Protein AF-A0A511N0U0-F1 (afdb_monomer_lite)

Sequence (123 aa):
METRKQQEAWKLIGIGVLFFLIFGLGLRFDHWWALFILIPGAYQWFRAYEEYKSVGYTPGVGAKVAQGLPLVLVGSIFIFDLDWGRVWPLFIIMAGVIALLNPYKLKKDQEMQDVKYEKVEQQ

Foldseek 3Di:
DVVVVVVVVVVVVVVVVVVCVQPVVPPPLVPPVLVVLLVVLVVLLVVLVVCCVPPNDDLSSLQSNLVSVVSNLVSVCSRVVPDPVPCVVVVVVSVVSSVVSHPPVVVVVVVVVVVVVVVVVVD

Structure (mmCIF, N/CA/C/O backbone):
data_AF-A0A511N0U0-F1
#
_entry.id   AF-A0A511N0U0-F1
#
loop_
_atom_site.group_PDB
_atom_site.id
_atom_site.type_symbol
_atom_site.label_atom_id
_atom_site.label_alt_id
_atom_site.label_comp_id
_atom_site.label_asym_id
_atom_site.label_entity_id
_atom_site.label_seq_id
_atom_site.pdbx_PDB_ins_code
_atom_site.Cartn_x
_atom_site.Cartn_y
_atom_site.Cartn_z
_atom_site.occupancy
_atom_site.B_iso_or_equiv
_atom_site.auth_seq_id
_atom_site.auth_comp_id
_atom_site.auth_asym_id
_atom_site.auth_atom_id
_atom_site.pdbx_PDB_model_num
ATOM 1 N N . MET A 1 1 ? 43.578 -18.842 3.369 1.00 60.41 1 MET A N 1
ATOM 2 C CA . MET A 1 1 ? 42.830 -17.629 2.951 1.00 60.41 1 MET A CA 1
ATOM 3 C C . MET A 1 1 ? 41.927 -17.867 1.728 1.00 60.41 1 MET A C 1
ATOM 5 O O . MET A 1 1 ? 41.080 -17.023 1.463 1.00 60.41 1 MET A O 1
ATOM 9 N N . GLU A 1 2 ? 42.032 -19.016 1.043 1.00 60.91 2 GLU A N 1
ATOM 10 C CA . GLU A 1 2 ? 41.225 -19.425 -0.128 1.00 60.91 2 GLU A CA 1
ATOM 11 C C . GLU A 1 2 ? 39.694 -19.372 0.070 1.00 60.91 2 GLU A C 1
ATOM 13 O O . GLU A 1 2 ? 38.950 -18.911 -0.793 1.00 60.91 2 GLU A O 1
ATOM 18 N N . THR A 1 3 ? 39.208 -19.812 1.234 1.00 67.31 3 THR A N 1
ATOM 19 C CA . THR A 1 3 ? 37.781 -20.105 1.457 1.00 67.31 3 THR A CA 1
ATOM 20 C C . THR A 1 3 ? 36.892 -18.865 1.519 1.00 67.31 3 THR A C 1
ATOM 22 O O . THR A 1 3 ? 35.717 -18.940 1.169 1.00 67.31 3 THR A O 1
ATOM 25 N N . ARG A 1 4 ? 37.433 -17.696 1.897 1.00 69.00 4 ARG A N 1
ATOM 26 C CA . ARG A 1 4 ? 36.668 -16.438 1.889 1.00 69.00 4 ARG A CA 1
ATOM 27 C C . ARG A 1 4 ? 36.385 -15.955 0.469 1.00 69.00 4 ARG A C 1
ATOM 29 O O . ARG A 1 4 ? 35.272 -15.535 0.196 1.00 69.00 4 ARG A O 1
ATOM 36 N N . LYS A 1 5 ? 37.350 -16.076 -0.453 1.00 67.50 5 LYS A N 1
ATOM 37 C CA . LYS A 1 5 ? 37.148 -15.694 -1.863 1.00 67.50 5 LYS A CA 1
ATOM 38 C C . LYS A 1 5 ? 36.084 -16.558 -2.537 1.00 67.50 5 LYS A C 1
ATOM 40 O O . LYS A 1 5 ? 35.280 -16.045 -3.308 1.00 67.50 5 LYS A O 1
ATOM 45 N N . GLN A 1 6 ? 36.050 -17.847 -2.205 1.00 70.81 6 GLN A N 1
ATOM 46 C CA . GLN A 1 6 ? 35.055 -18.773 -2.738 1.00 70.81 6 GLN A CA 1
ATOM 47 C C . GLN A 1 6 ? 33.641 -18.456 -2.220 1.00 70.81 6 GLN A C 1
ATOM 49 O O . GLN A 1 6 ? 32.699 -18.451 -3.002 1.00 70.81 6 GLN A O 1
ATOM 54 N N . GLN A 1 7 ? 33.499 -18.086 -0.943 1.00 69.62 7 GLN A N 1
ATOM 55 C CA . GLN A 1 7 ? 32.221 -17.645 -0.360 1.00 69.62 7 GLN A CA 1
ATOM 56 C C . GLN A 1 7 ? 31.675 -16.367 -1.021 1.00 69.62 7 GLN A C 1
ATOM 58 O O . GLN A 1 7 ? 30.474 -16.261 -1.261 1.00 69.62 7 GLN A O 1
ATOM 63 N N . GLU A 1 8 ? 32.540 -15.407 -1.366 1.00 76.62 8 GLU A N 1
ATOM 64 C CA . GLU A 1 8 ? 32.113 -14.195 -2.081 1.00 76.62 8 GLU A CA 1
ATOM 65 C C . GLU A 1 8 ? 31.738 -14.484 -3.543 1.00 76.62 8 GLU A C 1
ATOM 67 O O . GLU A 1 8 ? 30.779 -13.911 -4.063 1.00 76.62 8 GLU A O 1
ATOM 72 N N . ALA A 1 9 ? 32.429 -15.426 -4.193 1.00 81.12 9 ALA A N 1
ATOM 73 C CA . ALA A 1 9 ? 32.120 -15.823 -5.565 1.00 81.12 9 ALA A CA 1
ATOM 74 C C . ALA A 1 9 ? 30.703 -16.400 -5.693 1.00 81.12 9 ALA A C 1
ATOM 76 O O . ALA A 1 9 ? 30.013 -16.130 -6.670 1.00 81.12 9 ALA A O 1
ATOM 77 N N . TRP A 1 10 ? 30.228 -17.140 -4.690 1.00 86.81 10 TRP A N 1
ATOM 78 C CA . TRP A 1 10 ? 28.903 -17.765 -4.740 1.00 86.81 10 TRP A CA 1
ATOM 79 C C . TRP A 1 10 ? 27.786 -16.727 -4.619 1.00 86.81 10 TRP A C 1
ATOM 81 O O . TRP A 1 10 ? 26.754 -16.861 -5.273 1.00 86.81 10 TRP A O 1
ATOM 91 N N . LYS A 1 11 ? 28.018 -15.648 -3.860 1.00 86.56 11 LYS A N 1
ATOM 92 C CA . LYS A 1 11 ? 27.091 -1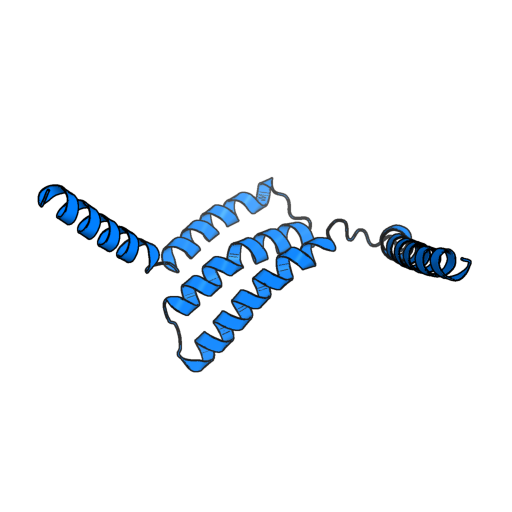4.508 -3.779 1.00 86.56 11 LYS A CA 1
ATOM 93 C C . LYS A 1 11 ? 26.983 -13.795 -5.122 1.00 86.56 11 LYS A C 1
ATOM 95 O O . LYS A 1 11 ? 25.878 -13.499 -5.568 1.00 86.56 11 LYS A O 1
ATOM 100 N N . LEU A 1 12 ? 28.118 -13.567 -5.784 1.00 87.62 12 LEU A N 1
ATOM 101 C CA . LEU A 1 12 ? 28.160 -12.926 -7.100 1.00 87.62 12 LEU A CA 1
ATOM 102 C C . LEU A 1 12 ? 27.508 -13.795 -8.179 1.00 87.62 12 LEU A C 1
ATOM 104 O O . LEU A 1 12 ? 26.769 -13.274 -9.009 1.00 87.62 12 LEU A O 1
ATOM 108 N N . ILE A 1 13 ? 27.717 -15.113 -8.132 1.00 87.00 13 ILE A N 1
ATOM 109 C CA . ILE A 1 13 ? 27.057 -16.063 -9.036 1.00 87.00 13 ILE A CA 1
ATOM 110 C C . ILE A 1 13 ? 25.544 -16.074 -8.784 1.00 87.00 13 ILE A C 1
ATOM 112 O O . ILE A 1 13 ? 24.775 -15.974 -9.735 1.00 87.00 13 ILE A O 1
ATOM 116 N N . GLY A 1 14 ? 25.102 -16.122 -7.523 1.00 85.50 14 GLY A N 1
ATOM 117 C CA . GLY A 1 14 ? 23.678 -16.068 -7.177 1.00 85.50 14 GLY A CA 1
ATOM 118 C C . GLY A 1 14 ? 23.002 -14.779 -7.651 1.00 85.50 14 GLY A C 1
ATOM 119 O O . GLY A 1 14 ? 21.929 -14.825 -8.249 1.00 85.50 14 GLY A O 1
ATOM 120 N N . ILE A 1 15 ? 23.665 -13.635 -7.462 1.00 88.19 15 ILE A N 1
ATOM 121 C CA . ILE A 1 15 ? 23.202 -12.330 -7.955 1.00 88.19 15 ILE A CA 1
ATOM 122 C C . ILE A 1 15 ? 23.179 -12.292 -9.486 1.00 88.19 15 ILE A C 1
ATOM 124 O O . ILE A 1 15 ? 22.205 -11.818 -10.063 1.00 88.19 15 ILE A O 1
ATOM 128 N N . GLY A 1 16 ? 24.204 -12.825 -10.151 1.00 85.00 16 GLY A N 1
ATOM 129 C CA . GLY A 1 16 ? 24.276 -12.884 -11.610 1.00 85.00 16 GLY A CA 1
ATOM 130 C C . GLY A 1 16 ? 23.172 -13.746 -12.224 1.00 85.00 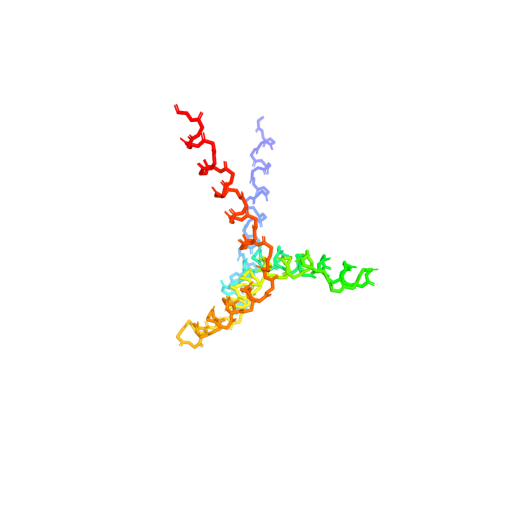16 GLY A C 1
ATOM 131 O O . GLY A 1 16 ? 22.545 -13.328 -13.191 1.00 85.00 16 GLY A O 1
ATOM 132 N N . VAL A 1 17 ? 22.877 -14.908 -11.633 1.00 83.50 17 VAL A N 1
ATOM 133 C CA . VAL A 1 17 ? 21.770 -15.781 -12.065 1.00 83.50 17 VAL A CA 1
ATOM 134 C C . VAL A 1 17 ? 20.420 -15.104 -11.837 1.00 83.50 17 VAL A C 1
ATOM 136 O O . VAL A 1 17 ? 19.563 -15.145 -12.717 1.00 83.50 17 VAL A O 1
ATOM 139 N N . LEU A 1 18 ? 20.240 -14.430 -10.699 1.00 78.94 18 LEU A N 1
ATOM 140 C CA . LEU A 1 18 ? 19.028 -13.666 -10.411 1.00 78.94 18 LEU A CA 1
ATOM 141 C C . LEU A 1 18 ? 18.818 -12.544 -11.441 1.00 78.94 18 LEU A C 1
ATOM 143 O O . LEU A 1 18 ? 17.738 -12.430 -12.011 1.00 78.94 18 LEU A O 1
ATOM 147 N N . PHE A 1 19 ? 19.860 -11.764 -11.739 1.00 76.19 19 PHE A N 1
ATOM 148 C CA . PHE A 1 19 ? 19.815 -10.723 -12.770 1.00 76.19 19 PHE A CA 1
ATOM 149 C C . PHE A 1 19 ? 19.572 -11.306 -14.165 1.00 76.19 19 PHE A C 1
ATOM 151 O O . PHE A 1 19 ? 18.775 -10.760 -14.920 1.00 76.19 19 PHE A O 1
ATOM 158 N N . PHE A 1 20 ? 20.203 -12.427 -14.510 1.00 77.81 20 PHE A N 1
ATOM 159 C CA . PHE A 1 20 ? 19.992 -13.084 -15.798 1.00 77.81 20 PHE A CA 1
ATOM 160 C C . PHE A 1 20 ? 18.550 -13.578 -15.963 1.00 77.81 20 PHE A C 1
ATOM 162 O O . PHE A 1 20 ? 17.969 -13.416 -17.030 1.00 77.81 20 PHE A O 1
ATOM 169 N N . LEU A 1 21 ? 17.940 -14.120 -14.908 1.00 70.44 21 LEU A N 1
ATOM 170 C CA . LEU A 1 21 ? 16.535 -14.528 -14.934 1.00 70.44 21 LEU A CA 1
ATOM 171 C C . LEU A 1 21 ? 15.586 -13.326 -15.033 1.00 70.44 21 LEU A C 1
ATOM 173 O O . LEU A 1 21 ? 14.595 -13.399 -15.753 1.00 70.44 21 LEU A O 1
ATOM 177 N N . ILE A 1 22 ? 15.898 -12.216 -14.359 1.00 64.62 22 ILE A N 1
ATOM 178 C CA . ILE A 1 22 ? 15.071 -10.999 -14.380 1.00 64.62 22 ILE A CA 1
ATOM 179 C C . ILE A 1 22 ? 15.163 -10.279 -15.736 1.00 64.62 22 ILE A C 1
ATOM 181 O O . ILE A 1 22 ? 14.140 -9.886 -16.288 1.00 64.62 22 ILE A O 1
ATOM 185 N N . PHE A 1 23 ? 16.367 -10.117 -16.291 1.00 65.50 23 PHE A N 1
ATOM 186 C CA . PHE A 1 23 ? 16.595 -9.338 -17.515 1.00 65.50 23 PHE A CA 1
ATOM 187 C C . PHE A 1 23 ? 16.582 -10.183 -18.801 1.00 65.50 23 PHE A C 1
ATOM 189 O O . PHE A 1 23 ? 16.247 -9.670 -19.866 1.00 65.50 23 PHE A O 1
ATOM 196 N N . GLY A 1 24 ? 16.938 -11.469 -18.732 1.00 62.88 24 GLY A N 1
ATOM 197 C CA . GLY A 1 24 ? 17.115 -12.342 -19.899 1.00 62.88 24 GLY A CA 1
ATOM 198 C C . GLY A 1 24 ? 15.842 -13.026 -20.403 1.00 62.88 24 GLY A C 1
ATOM 199 O O . GLY A 1 24 ? 15.777 -13.390 -21.573 1.00 62.88 24 GLY A O 1
ATOM 200 N N . LEU A 1 25 ?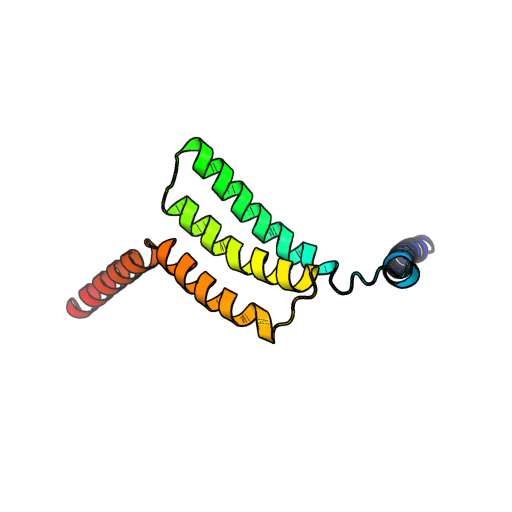 14.812 -13.181 -19.565 1.00 57.50 25 LEU A N 1
ATOM 201 C CA . LEU A 1 25 ? 13.564 -13.862 -19.945 1.00 57.50 25 LEU A CA 1
ATOM 202 C C . LEU A 1 25 ? 12.561 -12.972 -20.698 1.00 57.50 25 LEU A C 1
ATOM 204 O O . LEU A 1 25 ? 11.494 -13.455 -21.067 1.00 57.50 25 LEU A O 1
ATOM 208 N N . GLY A 1 26 ? 12.857 -11.686 -20.929 1.00 50.84 26 GLY A N 1
ATOM 209 C CA . GLY A 1 26 ? 11.993 -10.776 -21.704 1.00 50.84 26 GLY A CA 1
ATOM 210 C C . GLY A 1 26 ? 10.613 -10.504 -21.086 1.00 50.84 26 GLY A C 1
ATOM 211 O O . GLY A 1 26 ? 9.823 -9.736 -21.635 1.00 50.84 26 GLY A O 1
ATOM 212 N N . LEU A 1 27 ? 10.323 -11.094 -19.926 1.00 51.81 27 LEU A N 1
ATOM 213 C CA . LEU A 1 27 ? 9.186 -10.763 -19.090 1.00 51.81 27 LEU A CA 1
ATOM 214 C C . LEU A 1 27 ? 9.511 -9.421 -18.438 1.00 51.81 27 LEU A C 1
ATOM 216 O O . LEU A 1 27 ? 10.215 -9.375 -17.432 1.00 51.81 27 LEU A O 1
ATOM 220 N N . ARG A 1 28 ? 9.037 -8.323 -19.039 1.00 55.06 28 ARG A N 1
ATOM 221 C CA . ARG A 1 28 ? 9.076 -6.971 -18.457 1.00 55.06 28 ARG A CA 1
ATOM 222 C C . ARG A 1 28 ? 8.191 -6.917 -17.209 1.00 55.06 28 ARG A C 1
ATOM 224 O O . ARG A 1 28 ? 7.172 -6.239 -17.175 1.00 55.06 28 ARG A O 1
ATOM 231 N N . PHE A 1 29 ? 8.571 -7.640 -16.163 1.00 59.41 29 PHE A N 1
ATOM 232 C CA . PHE A 1 29 ? 8.141 -7.348 -14.809 1.00 59.41 29 PHE A CA 1
ATOM 233 C C . PHE A 1 29 ? 8.967 -6.156 -14.318 1.00 59.41 29 PHE A C 1
ATOM 235 O O . PHE A 1 29 ? 9.757 -6.295 -13.388 1.00 59.41 29 PHE A O 1
ATOM 242 N N . ASP A 1 30 ? 8.799 -4.983 -14.941 1.00 62.62 30 ASP A N 1
ATOM 243 C CA . ASP A 1 30 ? 9.481 -3.740 -14.531 1.00 62.62 30 ASP A CA 1
ATOM 244 C C . ASP A 1 30 ? 9.229 -3.444 -13.029 1.00 62.62 30 ASP A C 1
ATOM 246 O O . ASP A 1 30 ? 10.053 -2.846 -12.336 1.00 62.62 30 ASP A O 1
ATOM 250 N N . HIS A 1 31 ? 8.132 -3.980 -12.480 1.00 73.75 31 HIS A N 1
ATOM 251 C CA . HIS A 1 31 ? 7.674 -3.762 -11.113 1.00 73.75 31 HIS A CA 1
ATOM 252 C C . HIS A 1 31 ? 7.579 -5.034 -10.251 1.00 73.75 31 HIS A C 1
ATOM 254 O O . HIS A 1 31 ? 6.780 -5.076 -9.318 1.00 73.75 31 HIS A O 1
ATOM 260 N N . TRP A 1 32 ? 8.384 -6.081 -10.496 1.00 75.69 32 TRP A N 1
ATOM 261 C CA . TRP A 1 32 ? 8.375 -7.305 -9.657 1.00 75.69 32 TRP A CA 1
ATOM 262 C C . TRP A 1 32 ? 8.585 -7.021 -8.158 1.00 75.69 32 TRP A C 1
ATOM 264 O O . TRP A 1 32 ? 8.050 -7.713 -7.293 1.00 75.69 32 TRP A O 1
ATOM 274 N N . TRP A 1 33 ? 9.325 -5.959 -7.845 1.00 80.56 33 TRP A N 1
ATOM 275 C CA . TRP A 1 33 ? 9.570 -5.490 -6.487 1.00 80.56 33 TRP A CA 1
ATOM 276 C C . TRP A 1 33 ? 8.306 -4.953 -5.793 1.00 80.56 33 TRP A C 1
ATOM 278 O O . TRP A 1 33 ? 8.259 -4.904 -4.566 1.00 80.56 33 TRP A O 1
ATOM 288 N N . ALA A 1 34 ? 7.254 -4.593 -6.533 1.00 84.19 34 ALA A N 1
ATOM 289 C CA . ALA A 1 34 ? 5.990 -4.135 -5.960 1.00 84.19 34 ALA A CA 1
ATOM 290 C C . ALA A 1 34 ? 5.301 -5.218 -5.114 1.00 84.19 34 ALA A C 1
ATOM 292 O O . ALA A 1 34 ? 4.523 -4.895 -4.215 1.00 84.19 34 ALA A O 1
ATOM 293 N N . LEU A 1 35 ? 5.662 -6.494 -5.306 1.00 83.06 35 LEU A N 1
ATOM 294 C CA . LEU A 1 35 ? 5.291 -7.579 -4.397 1.00 83.06 35 LEU A CA 1
ATOM 295 C C . LEU A 1 35 ? 5.752 -7.305 -2.956 1.00 83.06 35 LEU A C 1
ATOM 297 O O . LEU A 1 35 ? 5.011 -7.603 -2.024 1.00 83.06 35 LEU A O 1
ATOM 301 N N . PHE A 1 36 ? 6.908 -6.663 -2.748 1.00 86.06 36 PHE A N 1
ATOM 302 C CA . PHE A 1 36 ? 7.373 -6.286 -1.407 1.00 86.06 36 PHE A CA 1
ATOM 303 C C . PHE A 1 36 ? 6.483 -5.232 -0.738 1.00 86.06 36 PHE A C 1
ATOM 305 O O . PHE A 1 36 ? 6.383 -5.223 0.486 1.00 86.06 36 PHE A O 1
ATOM 312 N N . ILE A 1 37 ? 5.811 -4.376 -1.516 1.00 84.94 37 ILE A N 1
ATOM 313 C CA . ILE A 1 37 ? 4.815 -3.425 -0.997 1.00 84.94 37 ILE A CA 1
ATOM 314 C C . ILE A 1 37 ? 3.485 -4.142 -0.745 1.00 84.94 37 ILE A C 1
ATOM 316 O O . ILE A 1 37 ? 2.800 -3.883 0.246 1.00 84.94 37 ILE A O 1
ATOM 320 N N . LEU A 1 38 ? 3.120 -5.062 -1.638 1.00 86.69 38 LEU A N 1
ATOM 321 C CA . LEU A 1 38 ? 1.823 -5.721 -1.603 1.00 86.69 38 LEU A CA 1
ATOM 322 C C . LEU A 1 38 ? 1.713 -6.747 -0.464 1.00 86.69 38 LEU A C 1
ATOM 324 O O . LEU A 1 38 ? 0.653 -6.849 0.146 1.00 86.69 38 LEU A O 1
ATOM 328 N N . ILE A 1 39 ? 2.797 -7.457 -0.127 1.00 89.19 39 ILE A N 1
ATOM 329 C CA . ILE A 1 39 ? 2.840 -8.451 0.964 1.00 89.19 39 ILE A CA 1
ATOM 330 C C . ILE A 1 39 ? 2.364 -7.877 2.313 1.00 89.19 39 ILE A C 1
ATOM 332 O O . ILE A 1 39 ? 1.421 -8.431 2.883 1.00 89.19 39 ILE A O 1
ATOM 336 N N . PRO A 1 40 ? 2.947 -6.788 2.854 1.00 86.12 40 PRO A N 1
ATOM 337 C CA . PRO A 1 40 ? 2.498 -6.232 4.129 1.00 86.12 40 PRO A CA 1
ATOM 338 C C . PRO A 1 40 ? 1.066 -5.686 4.053 1.00 86.12 40 PRO A C 1
ATOM 340 O O . PRO A 1 40 ? 0.311 -5.841 5.010 1.00 86.12 40 PRO A O 1
ATOM 343 N N . GLY A 1 41 ? 0.654 -5.118 2.914 1.00 85.88 41 GLY A N 1
ATOM 344 C CA . GLY A 1 41 ? -0.730 -4.680 2.703 1.00 85.88 41 GLY A CA 1
ATOM 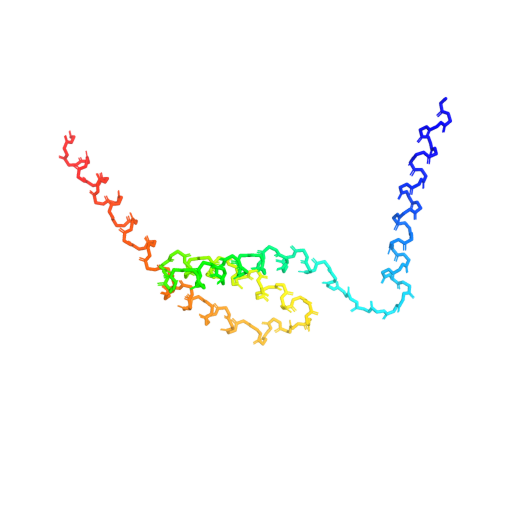345 C C . GLY A 1 41 ? -1.730 -5.841 2.762 1.00 85.88 41 GLY A C 1
ATOM 346 O O . GLY A 1 41 ? -2.705 -5.792 3.515 1.00 85.88 41 GLY A O 1
ATOM 347 N N . ALA A 1 42 ? -1.446 -6.921 2.033 1.00 88.69 42 ALA A N 1
ATOM 348 C CA . ALA A 1 42 ? -2.259 -8.133 2.014 1.00 88.69 42 ALA A CA 1
ATOM 349 C C . ALA A 1 42 ? -2.291 -8.831 3.382 1.00 88.69 42 ALA A C 1
ATOM 351 O O . ALA A 1 42 ? -3.336 -9.335 3.793 1.00 88.69 42 ALA A O 1
ATOM 352 N N . TYR A 1 43 ? -1.180 -8.813 4.125 1.00 89.75 43 TYR A N 1
ATOM 353 C CA . TYR A 1 43 ? -1.118 -9.358 5.480 1.00 89.75 43 TYR A CA 1
ATOM 354 C C . TYR A 1 43 ? -2.068 -8.629 6.441 1.00 89.75 43 TYR A C 1
ATOM 356 O O . TYR A 1 43 ? -2.807 -9.275 7.188 1.00 89.75 43 TYR A O 1
ATOM 364 N N . GLN A 1 44 ? -2.114 -7.293 6.389 1.00 85.81 44 GLN A N 1
ATOM 365 C CA . GLN A 1 44 ? -3.040 -6.504 7.211 1.00 85.81 44 GLN A CA 1
ATOM 366 C C . GLN A 1 44 ? -4.503 -6.833 6.893 1.00 85.81 44 GLN A C 1
ATOM 368 O O . GLN A 1 44 ? -5.327 -6.952 7.802 1.00 85.81 44 GLN A O 1
ATOM 373 N N . TRP A 1 45 ? -4.825 -7.030 5.615 1.00 87.19 45 TRP A N 1
ATOM 374 C CA . TRP A 1 45 ? -6.169 -7.416 5.184 1.00 87.19 45 TRP A CA 1
ATOM 375 C C . TRP A 1 45 ? -6.537 -8.841 5.594 1.00 87.19 45 TRP A C 1
ATOM 377 O O . TRP A 1 45 ? -7.655 -9.070 6.049 1.00 87.19 45 TRP A O 1
ATOM 387 N N . PHE A 1 46 ? -5.596 -9.782 5.513 1.00 90.06 46 PHE A N 1
ATOM 388 C CA . PHE A 1 46 ? -5.797 -11.146 5.998 1.00 90.06 46 PHE A CA 1
ATOM 389 C C . PHE A 1 46 ? -6.117 -11.162 7.499 1.00 90.06 46 PHE A C 1
ATOM 391 O O . PHE A 1 46 ? -7.094 -11.776 7.922 1.00 90.06 46 PHE A O 1
ATOM 398 N N . ARG A 1 47 ? -5.367 -10.395 8.301 1.00 86.75 47 ARG A N 1
ATOM 399 C CA . ARG A 1 47 ? -5.635 -10.228 9.739 1.00 86.75 47 ARG A CA 1
ATOM 400 C C . ARG A 1 47 ? -6.988 -9.585 10.021 1.00 86.75 47 ARG A C 1
ATOM 402 O O . ARG A 1 47 ? -7.668 -9.994 10.959 1.00 86.75 47 ARG A O 1
ATOM 409 N N . ALA A 1 48 ? -7.377 -8.588 9.229 1.00 86.25 48 ALA A N 1
ATOM 410 C CA . ALA A 1 48 ? -8.693 -7.971 9.344 1.00 86.25 48 ALA A CA 1
ATOM 411 C C . ALA A 1 48 ? -9.815 -8.974 9.029 1.00 86.25 48 ALA A C 1
ATOM 413 O O . ALA A 1 48 ? -10.831 -8.983 9.715 1.00 86.25 48 ALA A O 1
ATOM 414 N N . TYR A 1 49 ? -9.615 -9.849 8.039 1.00 89.12 49 TYR A N 1
ATOM 415 C CA . TYR A 1 49 ? -10.569 -10.895 7.675 1.00 89.12 49 TYR A CA 1
ATOM 416 C C . TYR A 1 49 ? -10.708 -11.980 8.757 1.00 89.12 49 TYR A C 1
ATOM 418 O O . TYR A 1 49 ? -11.827 -12.372 9.088 1.00 89.12 49 TYR A O 1
ATOM 426 N N . GLU A 1 50 ? -9.600 -12.437 9.352 1.00 91.06 50 GLU A N 1
ATOM 427 C CA . GLU A 1 50 ? -9.622 -13.380 10.485 1.00 91.06 50 GLU A CA 1
ATOM 428 C C . GLU A 1 50 ? -10.378 -12.808 11.697 1.00 91.06 50 GLU A C 1
ATOM 430 O O . GLU A 1 50 ? -11.191 -13.492 12.328 1.00 91.06 50 GLU A O 1
ATOM 435 N N . GLU A 1 51 ? -10.142 -11.535 12.011 1.00 87.12 51 GLU A N 1
ATOM 436 C CA . GLU A 1 51 ? -10.824 -10.846 13.106 1.00 87.12 51 GLU A CA 1
ATOM 437 C C . GLU A 1 51 ? -12.306 -10.619 12.782 1.00 87.12 51 GLU A C 1
ATOM 439 O O . GLU A 1 51 ? -13.167 -10.934 13.600 1.00 87.12 51 GLU A O 1
ATOM 444 N N . TYR A 1 52 ? -12.626 -10.204 11.554 1.00 88.81 52 TYR A N 1
ATOM 445 C CA . TYR A 1 52 ? -14.008 -10.076 11.091 1.00 88.81 52 TYR A CA 1
ATOM 446 C C . TYR A 1 52 ? -14.781 -11.395 11.204 1.00 88.81 52 TYR A C 1
ATOM 448 O O . TYR A 1 52 ? -15.930 -11.408 11.639 1.00 88.81 52 TYR A O 1
ATOM 456 N N . LYS A 1 53 ? -14.151 -12.523 10.860 1.00 91.31 53 LYS A N 1
ATOM 457 C CA . LYS A 1 53 ? -14.780 -13.846 10.957 1.00 91.31 53 LYS A CA 1
ATOM 458 C C . LYS A 1 53 ? -15.026 -14.287 12.404 1.00 91.31 53 LYS A C 1
ATOM 460 O O . LYS A 1 53 ? -15.956 -15.053 12.641 1.00 91.31 53 LYS A O 1
ATOM 465 N N . SER A 1 54 ? -14.199 -13.849 13.354 1.00 88.81 54 SER A N 1
ATOM 466 C CA . SER A 1 54 ? -14.292 -14.288 14.754 1.00 88.81 54 SER A CA 1
ATOM 467 C C . SER A 1 54 ? -15.205 -13.413 15.614 1.00 88.81 54 SER A C 1
ATOM 469 O O . SER A 1 54 ? -15.959 -13.952 16.420 1.00 88.81 54 SER A O 1
ATOM 471 N N . VAL A 1 55 ? -15.168 -12.090 15.440 1.00 86.88 55 VAL A N 1
ATOM 472 C CA . VAL A 1 55 ? -15.917 -11.124 16.272 1.00 86.88 55 VAL A CA 1
ATOM 473 C C . VAL A 1 55 ? -16.846 -10.202 15.476 1.00 86.88 55 VAL A C 1
ATOM 475 O O . VAL A 1 55 ? -17.571 -9.406 16.069 1.00 86.88 55 VAL A O 1
ATOM 478 N N . GLY A 1 56 ? -16.888 -10.321 14.148 1.00 85.19 56 GLY A N 1
ATOM 479 C CA . GLY A 1 56 ? -17.669 -9.435 13.285 1.00 85.19 56 GLY A CA 1
ATOM 480 C C . GLY A 1 56 ? -16.971 -8.099 13.020 1.00 85.19 56 GLY A C 1
ATOM 481 O O . GLY A 1 56 ? -15.772 -7.932 13.245 1.00 85.19 56 GLY A O 1
ATOM 482 N N . TYR A 1 57 ? -17.715 -7.124 12.494 1.00 82.00 57 TYR A N 1
ATOM 483 C CA . TYR A 1 57 ? -17.160 -5.798 12.223 1.00 82.00 57 TYR A CA 1
ATOM 484 C C . TYR A 1 57 ? -16.905 -5.041 13.530 1.00 82.00 57 TYR A C 1
ATOM 486 O O . TYR A 1 57 ? -17.840 -4.690 14.248 1.00 82.00 57 TYR A O 1
ATOM 494 N N . THR A 1 58 ? -15.636 -4.748 13.805 1.00 84.56 58 THR A N 1
ATOM 495 C CA . THR A 1 58 ? -15.217 -3.863 14.895 1.00 84.56 58 THR A CA 1
ATOM 496 C C . THR A 1 58 ? -14.475 -2.647 14.330 1.00 84.56 58 THR A C 1
ATOM 498 O O . THR A 1 58 ? -13.902 -2.715 13.237 1.00 84.56 58 THR A O 1
ATOM 501 N N . PRO A 1 59 ? -14.398 -1.529 15.073 1.00 78.94 59 PRO A N 1
ATOM 502 C CA . PRO A 1 59 ? -13.555 -0.399 14.681 1.00 78.94 59 PRO A CA 1
ATOM 503 C C . PRO A 1 59 ? -12.070 -0.773 14.517 1.00 78.94 59 PRO A C 1
ATOM 505 O O . PRO A 1 59 ? -11.362 -0.155 13.725 1.00 78.94 59 PRO A O 1
ATOM 508 N N . GLY A 1 60 ? -11.604 -1.815 15.218 1.00 80.19 60 GLY A N 1
ATOM 509 C CA . GLY A 1 60 ? -10.264 -2.382 15.046 1.00 80.19 60 GLY A CA 1
ATOM 510 C C . GLY A 1 60 ? -10.068 -3.040 13.677 1.00 80.19 60 GLY A C 1
ATOM 511 O O . GLY A 1 60 ? -9.050 -2.801 13.026 1.00 80.19 60 GLY A O 1
ATOM 512 N N . VAL A 1 61 ? -11.067 -3.787 13.193 1.00 85.31 61 VAL A N 1
ATOM 513 C CA . VAL A 1 61 ? -11.083 -4.364 11.835 1.00 85.31 61 VAL A CA 1
ATOM 514 C C . VAL A 1 61 ? -11.033 -3.256 10.780 1.00 85.31 61 VAL A C 1
ATOM 516 O O . VAL A 1 61 ? -10.203 -3.313 9.871 1.00 85.31 61 VAL A O 1
ATOM 519 N N . GLY A 1 62 ? -11.861 -2.214 10.931 1.00 84.12 62 GLY A N 1
ATOM 520 C CA . GLY A 1 62 ? -11.866 -1.051 10.034 1.00 84.12 62 GLY A CA 1
ATOM 521 C C . GLY A 1 62 ? -10.505 -0.350 9.971 1.00 84.12 62 GLY A C 1
ATOM 522 O O . GLY A 1 62 ? -9.989 -0.092 8.882 1.00 84.12 62 GLY A O 1
ATOM 523 N N . ALA A 1 63 ? -9.865 -0.141 11.125 1.00 82.12 63 ALA A N 1
ATOM 524 C CA . ALA A 1 63 ? -8.533 0.453 11.205 1.00 82.12 63 ALA A CA 1
ATOM 525 C C . ALA A 1 63 ? -7.450 -0.403 10.515 1.00 82.12 63 ALA A C 1
ATOM 527 O O . ALA A 1 63 ? -6.586 0.144 9.828 1.00 82.12 63 ALA A O 1
ATOM 528 N N . LYS A 1 64 ? -7.502 -1.737 10.641 1.00 84.75 64 LYS A N 1
ATOM 529 C CA . LYS A 1 64 ? -6.562 -2.650 9.959 1.00 84.75 64 LYS A CA 1
ATOM 530 C C . LYS A 1 64 ? -6.719 -2.610 8.439 1.00 84.75 64 LYS A C 1
ATOM 532 O O . LYS A 1 64 ? -5.717 -2.551 7.723 1.00 84.75 64 LYS A O 1
ATOM 537 N N . VAL A 1 65 ? -7.958 -2.579 7.945 1.00 86.38 65 VAL A N 1
ATOM 538 C CA . VAL A 1 65 ? -8.244 -2.414 6.510 1.00 86.38 65 VAL A CA 1
ATOM 539 C C . VAL A 1 65 ? -7.730 -1.063 6.017 1.00 86.38 65 VAL A C 1
ATOM 541 O O . VAL A 1 65 ? -7.010 -1.017 5.018 1.00 86.38 65 VAL A O 1
ATOM 544 N N . ALA A 1 66 ? -8.025 0.015 6.748 1.00 86.69 66 ALA A N 1
ATOM 545 C CA . ALA A 1 66 ? -7.592 1.369 6.418 1.00 86.69 66 ALA A CA 1
ATOM 546 C C . ALA A 1 66 ? -6.060 1.512 6.360 1.00 86.69 66 ALA A C 1
ATOM 548 O O . ALA A 1 66 ? -5.548 2.226 5.504 1.00 86.69 66 ALA A O 1
ATOM 549 N N . GLN A 1 67 ? -5.322 0.806 7.222 1.00 84.81 67 GLN A N 1
ATOM 550 C CA . GLN A 1 67 ? -3.855 0.786 7.201 1.00 84.81 67 GLN A CA 1
ATOM 551 C C . GLN A 1 67 ? -3.277 -0.006 6.021 1.00 84.81 67 GLN A C 1
ATOM 553 O O . GLN A 1 67 ? -2.262 0.400 5.463 1.00 84.81 67 GLN A O 1
ATOM 558 N N . GLY A 1 68 ? -3.894 -1.129 5.638 1.00 86.88 68 GLY A N 1
ATOM 559 C CA . GLY A 1 68 ? -3.429 -1.944 4.507 1.00 86.88 68 GLY A CA 1
ATOM 560 C C . GLY A 1 68 ? -3.790 -1.363 3.136 1.00 86.88 68 GLY A C 1
ATOM 561 O O . GLY A 1 68 ? -3.099 -1.623 2.153 1.00 86.88 68 GLY A O 1
ATOM 562 N N . LEU A 1 69 ? -4.849 -0.551 3.068 1.00 89.50 69 LEU A N 1
ATOM 563 C CA . LEU A 1 69 ? -5.430 -0.053 1.820 1.00 89.50 69 LEU A CA 1
ATOM 564 C C . LEU A 1 69 ? -4.454 0.764 0.948 1.00 89.50 69 LEU A C 1
ATOM 566 O O . LEU A 1 69 ? -4.365 0.454 -0.241 1.00 89.50 69 LEU A O 1
ATOM 570 N N . PRO A 1 70 ? -3.652 1.710 1.480 1.00 90.06 70 PRO A N 1
ATOM 571 C CA . PRO A 1 70 ? -2.655 2.423 0.681 1.00 90.06 70 PRO A CA 1
ATOM 572 C C . PRO A 1 70 ? -1.576 1.503 0.107 1.00 90.06 70 PRO A C 1
ATOM 574 O O . PRO A 1 70 ? -1.174 1.676 -1.039 1.00 90.06 70 PRO A O 1
ATOM 577 N N . LEU A 1 71 ? -1.120 0.510 0.878 1.00 90.00 71 LEU A N 1
ATOM 578 C CA . LEU A 1 71 ? -0.068 -0.412 0.441 1.00 90.00 71 LEU A CA 1
ATOM 579 C C . LEU A 1 71 ? -0.568 -1.320 -0.680 1.00 90.00 71 LEU A C 1
ATOM 581 O O . LEU A 1 71 ? 0.124 -1.504 -1.678 1.00 90.00 71 LEU A O 1
ATOM 585 N N . VAL A 1 72 ? -1.785 -1.851 -0.545 1.00 89.81 72 VAL A N 1
ATOM 586 C CA . VAL A 1 72 ? -2.397 -2.667 -1.598 1.00 89.81 72 VAL A CA 1
ATOM 587 C C . VAL A 1 72 ? -2.653 -1.829 -2.849 1.00 89.81 72 VAL A C 1
ATOM 589 O O . VAL A 1 72 ? -2.356 -2.294 -3.949 1.00 89.81 72 VAL A O 1
ATOM 592 N N . LEU A 1 73 ? -3.144 -0.594 -2.703 1.00 90.50 73 LEU A N 1
ATOM 593 C CA . LEU A 1 73 ? -3.404 0.298 -3.833 1.00 90.50 73 LEU A CA 1
ATOM 594 C C . LEU A 1 73 ? -2.113 0.636 -4.587 1.00 90.50 73 LEU A C 1
ATOM 596 O O . LEU A 1 73 ? -2.041 0.427 -5.794 1.00 90.50 73 LEU A O 1
ATOM 600 N N . VAL A 1 74 ? -1.076 1.090 -3.879 1.00 88.38 74 VAL A N 1
ATOM 601 C CA . VAL A 1 74 ? 0.222 1.434 -4.481 1.00 88.38 74 VAL A CA 1
ATOM 602 C C . VAL A 1 74 ? 0.891 0.199 -5.084 1.00 88.38 74 VAL A C 1
ATOM 604 O O . VAL A 1 74 ? 1.341 0.250 -6.226 1.00 88.38 74 VAL A O 1
ATOM 607 N N . GLY A 1 75 ? 0.908 -0.929 -4.368 1.00 87.25 75 GLY A N 1
ATOM 608 C CA . GLY A 1 75 ? 1.446 -2.185 -4.891 1.00 87.25 75 GLY A CA 1
ATOM 609 C C . GLY A 1 75 ? 0.721 -2.650 -6.158 1.00 87.25 75 GLY A C 1
ATOM 610 O O . GLY A 1 75 ? 1.370 -3.094 -7.100 1.00 87.25 75 GLY A O 1
ATOM 611 N N . SER A 1 76 ? -0.602 -2.473 -6.228 1.00 85.75 76 SER A N 1
ATOM 612 C CA . SER A 1 76 ? -1.391 -2.788 -7.426 1.00 85.75 76 SER A CA 1
ATOM 613 C C . SER A 1 76 ? -1.075 -1.838 -8.583 1.00 85.75 76 SER A C 1
ATOM 615 O O . SER A 1 76 ? -0.920 -2.302 -9.709 1.00 85.75 76 SER A O 1
ATOM 617 N N . ILE A 1 77 ? -0.925 -0.533 -8.317 1.00 87.12 77 ILE A N 1
ATOM 618 C CA . ILE A 1 77 ? -0.547 0.470 -9.329 1.00 87.12 77 ILE A CA 1
ATOM 619 C C . ILE A 1 77 ? 0.745 0.066 -10.035 1.00 87.12 77 ILE A C 1
ATOM 621 O O . ILE A 1 77 ? 0.786 0.038 -11.262 1.00 87.12 77 ILE A O 1
ATOM 625 N N . PHE A 1 78 ? 1.764 -0.312 -9.267 1.00 85.50 78 PHE A N 1
ATOM 626 C CA . PHE A 1 78 ? 3.040 -0.741 -9.825 1.00 85.50 78 PHE A CA 1
ATOM 627 C C . PHE A 1 78 ? 2.954 -2.119 -10.502 1.00 85.50 78 PHE A C 1
ATOM 629 O O . PHE A 1 78 ? 3.448 -2.266 -11.614 1.00 85.50 78 PHE A O 1
ATOM 636 N N . ILE A 1 79 ? 2.291 -3.120 -9.903 1.00 83.69 79 ILE A N 1
ATOM 637 C CA . ILE A 1 79 ? 2.169 -4.462 -10.512 1.00 83.69 79 ILE A CA 1
ATOM 638 C C . ILE A 1 79 ? 1.484 -4.422 -11.882 1.00 83.69 79 ILE A C 1
ATOM 640 O O . ILE A 1 79 ? 1.908 -5.133 -12.791 1.00 83.69 79 ILE A O 1
ATOM 644 N N . PHE A 1 80 ? 0.431 -3.617 -12.027 1.00 84.00 80 PHE A N 1
ATOM 645 C CA . PHE A 1 80 ? -0.331 -3.520 -13.274 1.00 84.00 80 PHE A CA 1
ATOM 646 C C . PHE A 1 80 ? 0.138 -2.384 -14.190 1.00 84.00 80 PHE A C 1
ATOM 648 O O . PHE A 1 80 ? -0.503 -2.157 -15.213 1.00 84.00 80 PHE A O 1
ATOM 655 N N . ASP A 1 81 ? 1.220 -1.682 -13.830 1.00 82.25 81 ASP A N 1
ATOM 656 C CA . ASP A 1 81 ? 1.751 -0.531 -14.574 1.00 82.25 81 ASP A CA 1
ATOM 657 C C . ASP A 1 81 ? 0.655 0.503 -14.911 1.00 82.25 81 ASP A C 1
ATOM 659 O O . ASP A 1 81 ? 0.478 0.947 -16.046 1.00 82.25 81 ASP A O 1
ATOM 663 N N . LEU A 1 82 ? -0.173 0.825 -13.912 1.00 83.56 82 LEU A N 1
ATOM 664 C CA . LEU A 1 82 ? -1.301 1.733 -14.091 1.00 83.56 82 LEU A CA 1
ATOM 665 C C . LEU A 1 82 ? -0.826 3.182 -14.256 1.00 83.56 82 LEU A C 1
ATOM 667 O O . LEU A 1 82 ? -0.013 3.688 -13.485 1.00 83.56 82 LEU A O 1
ATOM 671 N N . ASP A 1 83 ? -1.439 3.886 -15.207 1.00 85.50 83 ASP A N 1
ATOM 672 C CA . ASP A 1 83 ? -1.196 5.308 -15.440 1.00 85.50 83 ASP A CA 1
ATOM 673 C C . ASP A 1 83 ? -1.636 6.164 -14.239 1.00 85.50 83 ASP A C 1
ATOM 675 O O . ASP A 1 83 ? -2.826 6.245 -13.907 1.00 85.50 83 ASP A O 1
ATOM 679 N N . TRP A 1 84 ? -0.670 6.862 -13.634 1.00 83.44 84 TRP A N 1
ATOM 680 C CA . TRP A 1 84 ? -0.851 7.832 -12.548 1.00 83.44 84 TRP A CA 1
ATOM 681 C C . TRP A 1 84 ? -1.904 8.905 -12.852 1.00 83.44 84 TRP A C 1
ATOM 683 O O . TRP A 1 84 ? -2.674 9.278 -11.960 1.00 83.44 84 TRP A O 1
ATOM 693 N N . GLY A 1 85 ? -2.010 9.343 -14.109 1.00 88.12 85 GLY A N 1
ATOM 694 C CA . GLY A 1 85 ? -3.024 10.295 -14.569 1.00 88.12 85 GLY A CA 1
ATOM 695 C C . GLY A 1 85 ? -4.453 9.744 -14.530 1.00 88.12 85 GLY A C 1
ATOM 696 O O . GLY A 1 85 ? -5.410 10.518 -14.465 1.00 88.12 85 GLY A O 1
ATOM 697 N N . ARG A 1 86 ? -4.620 8.416 -14.500 1.00 88.25 86 ARG A N 1
ATOM 698 C CA . ARG A 1 86 ? -5.920 7.741 -14.380 1.00 88.25 86 ARG A CA 1
ATOM 699 C C . ARG A 1 86 ? -6.220 7.269 -12.957 1.00 88.25 86 ARG A C 1
ATOM 701 O O . ARG A 1 86 ? -7.389 7.237 -12.580 1.00 88.25 86 ARG A O 1
ATOM 708 N N . VAL A 1 87 ? -5.206 6.901 -12.169 1.00 90.31 87 VAL A N 1
ATOM 709 C CA . VAL A 1 87 ? -5.410 6.324 -10.823 1.00 90.31 87 VAL A CA 1
ATOM 710 C C . VAL A 1 87 ? -5.531 7.345 -9.696 1.00 90.31 87 VAL A C 1
ATOM 712 O O . VAL A 1 87 ? -6.036 6.993 -8.633 1.00 90.31 87 VAL A O 1
ATOM 715 N N . TRP A 1 88 ? -5.144 8.608 -9.895 1.00 90.69 88 TRP A N 1
ATOM 716 C CA . TRP A 1 88 ? -5.247 9.633 -8.846 1.00 90.69 88 TRP A CA 1
ATOM 717 C C . TRP A 1 88 ? -6.646 9.778 -8.192 1.00 90.69 88 TRP A C 1
ATOM 719 O O . TRP A 1 88 ? -6.684 9.967 -6.972 1.00 90.69 88 TRP A O 1
ATOM 729 N N . PRO A 1 89 ? -7.803 9.616 -8.884 1.00 92.88 89 PRO A N 1
ATOM 730 C CA . PRO A 1 89 ? -9.115 9.715 -8.238 1.00 92.88 89 PRO A CA 1
ATOM 731 C C . PRO A 1 89 ? -9.344 8.612 -7.196 1.00 92.88 89 PRO A C 1
ATOM 733 O O . PRO A 1 89 ? -10.090 8.810 -6.236 1.00 92.88 89 PRO A O 1
ATOM 736 N N . LEU A 1 90 ? -8.669 7.463 -7.334 1.00 90.31 90 LEU A N 1
ATOM 737 C CA . LEU A 1 90 ? -8.740 6.375 -6.357 1.00 90.31 90 LEU A CA 1
ATOM 738 C C . LEU A 1 90 ? -8.195 6.804 -4.994 1.00 90.31 90 LEU A C 1
ATOM 740 O O . LEU A 1 90 ? -8.694 6.329 -3.980 1.00 90.31 90 LEU A O 1
ATOM 744 N N . PHE A 1 91 ? -7.234 7.732 -4.939 1.00 89.44 91 PHE A N 1
ATOM 745 C CA . PHE A 1 91 ? -6.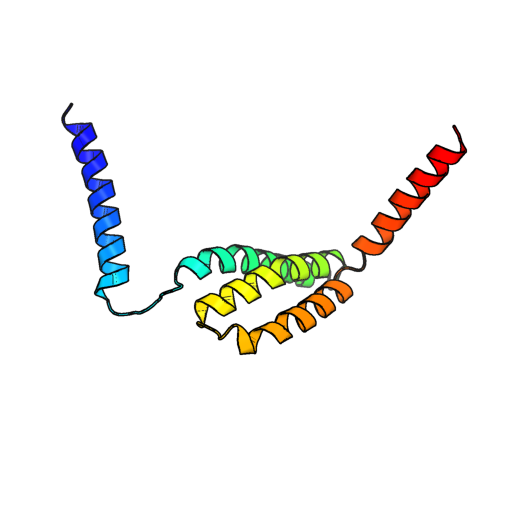711 8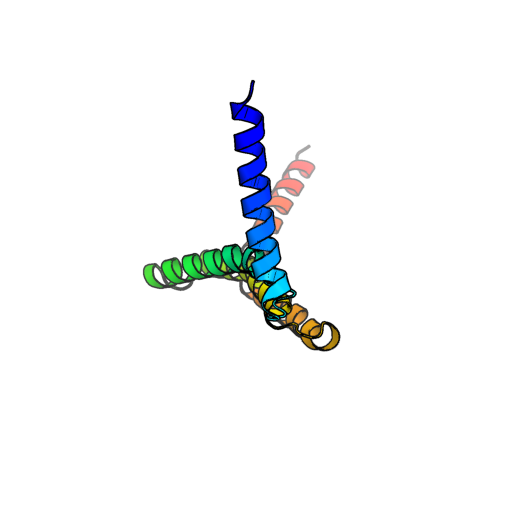.244 -3.670 1.00 89.44 91 PHE A CA 1
ATOM 746 C C . PHE A 1 91 ? -7.740 9.094 -2.915 1.00 89.44 91 PHE A C 1
ATOM 748 O O . PHE A 1 91 ? -7.771 9.056 -1.687 1.00 89.44 91 PHE A O 1
ATOM 755 N N . ILE A 1 92 ? -8.625 9.804 -3.625 1.00 91.75 92 ILE A N 1
ATOM 756 C CA . ILE A 1 92 ? -9.729 10.560 -3.010 1.00 91.75 92 ILE A CA 1
ATOM 757 C C . ILE A 1 92 ? -10.760 9.598 -2.423 1.00 91.75 92 ILE A C 1
ATOM 759 O O . ILE A 1 92 ? -11.161 9.744 -1.268 1.00 91.75 92 ILE A O 1
ATOM 763 N N . ILE A 1 93 ? -11.149 8.580 -3.196 1.00 90.62 93 ILE A N 1
ATOM 764 C CA . ILE A 1 93 ? -12.069 7.535 -2.726 1.00 90.62 93 ILE A CA 1
ATOM 765 C C . ILE A 1 93 ? -11.459 6.820 -1.516 1.00 90.62 93 ILE A C 1
ATOM 767 O O . ILE A 1 93 ? -12.120 6.655 -0.493 1.00 90.62 93 ILE A O 1
ATOM 771 N N . MET A 1 94 ? -10.176 6.464 -1.597 1.00 90.31 94 MET A N 1
ATOM 772 C CA . MET A 1 94 ? -9.426 5.850 -0.506 1.00 90.31 94 MET A CA 1
ATOM 773 C C . MET A 1 94 ? -9.423 6.728 0.749 1.00 90.31 94 MET A C 1
ATOM 775 O O . MET A 1 94 ? -9.681 6.215 1.833 1.00 90.31 94 MET A O 1
ATOM 779 N N . ALA A 1 95 ? -9.174 8.035 0.627 1.00 86.81 95 ALA A N 1
ATOM 780 C CA . ALA A 1 95 ? -9.212 8.954 1.762 1.00 86.81 95 ALA A CA 1
ATOM 781 C C . ALA A 1 95 ? -10.599 8.982 2.428 1.00 86.81 95 ALA A C 1
ATOM 783 O O . ALA A 1 95 ? -10.689 8.917 3.655 1.00 86.81 95 ALA A O 1
ATOM 784 N N . GLY A 1 96 ? -11.675 8.993 1.634 1.00 87.44 96 GLY A N 1
ATOM 785 C CA . GLY A 1 96 ? -13.047 8.896 2.140 1.00 87.44 96 GLY A CA 1
ATOM 786 C C . GLY A 1 96 ? -13.324 7.576 2.867 1.00 87.44 96 GLY A C 1
ATOM 787 O O . GLY A 1 96 ? -13.874 7.576 3.968 1.00 87.44 96 GLY A O 1
ATOM 788 N N . VAL A 1 97 ? -12.882 6.449 2.302 1.00 88.00 97 VAL A N 1
ATOM 789 C CA . VAL A 1 97 ? -13.016 5.121 2.927 1.00 88.00 97 VAL A CA 1
ATOM 790 C C . VAL A 1 97 ? -12.233 5.048 4.240 1.00 88.00 97 VAL A C 1
ATOM 792 O O . VAL A 1 97 ? -12.768 4.592 5.245 1.00 88.00 97 VAL A O 1
ATOM 795 N N . ILE A 1 98 ? -10.993 5.539 4.271 1.00 86.12 98 ILE A N 1
ATOM 796 C CA . ILE A 1 98 ? -10.173 5.578 5.491 1.00 86.12 98 ILE A CA 1
ATOM 797 C C . ILE A 1 98 ? -10.842 6.439 6.567 1.00 86.12 98 ILE A C 1
ATOM 799 O O . ILE A 1 98 ? -10.852 6.044 7.731 1.00 86.12 98 ILE A O 1
ATOM 803 N N . ALA A 1 99 ? -11.424 7.582 6.194 1.00 84.62 99 ALA A N 1
ATOM 804 C CA . ALA A 1 99 ? -12.143 8.443 7.129 1.00 84.62 99 ALA A CA 1
ATOM 805 C C . ALA A 1 99 ? -13.376 7.744 7.729 1.00 84.62 99 ALA A C 1
ATOM 807 O O . ALA A 1 99 ? -13.591 7.818 8.937 1.00 84.62 99 ALA A O 1
ATOM 808 N N . LEU A 1 100 ? -14.137 7.006 6.915 1.00 84.06 100 LEU A N 1
ATOM 809 C CA . LEU A 1 100 ? -15.288 6.218 7.376 1.00 84.06 100 LEU A CA 1
ATOM 810 C C . LEU A 1 100 ? -14.882 5.063 8.301 1.00 84.06 100 LEU A C 1
ATOM 812 O O . LEU A 1 100 ? -15.555 4.786 9.292 1.00 84.06 100 LEU A O 1
ATOM 816 N N . LEU A 1 101 ? -13.778 4.388 7.982 1.00 81.56 101 LEU A N 1
ATOM 817 C CA . LEU A 1 101 ? -13.299 3.218 8.719 1.00 81.56 101 LEU A CA 1
ATOM 818 C C . LEU A 1 101 ? -12.493 3.569 9.976 1.00 81.56 101 LEU A C 1
ATOM 820 O O . LEU A 1 101 ? -12.190 2.672 10.764 1.00 81.56 101 LEU A O 1
ATOM 824 N N . ASN A 1 102 ? -12.154 4.846 10.187 1.00 71.75 102 ASN A N 1
ATOM 825 C CA . ASN A 1 102 ? -11.350 5.302 11.321 1.00 71.75 102 ASN A CA 1
ATOM 826 C C . ASN A 1 102 ? -12.106 6.245 12.284 1.00 71.75 102 ASN A C 1
ATOM 828 O O . ASN A 1 102 ? -11.662 7.372 12.522 1.00 71.75 102 ASN A O 1
ATOM 832 N N . PRO A 1 103 ? -13.209 5.796 12.912 1.00 61.69 103 PRO A N 1
ATOM 833 C CA . PRO A 1 103 ? -13.947 6.612 13.878 1.00 61.69 103 PRO A CA 1
ATOM 834 C C . PRO A 1 103 ? -13.164 6.857 15.182 1.00 61.69 103 PRO A C 1
ATOM 836 O O . PRO A 1 103 ? -13.462 7.791 15.922 1.00 61.69 103 PRO A O 1
ATOM 839 N N . TYR A 1 104 ? -12.147 6.038 15.479 1.00 55.25 104 TYR A N 1
ATOM 840 C CA . TYR A 1 104 ? -11.441 6.066 16.765 1.00 55.25 104 TYR A CA 1
ATOM 841 C C . TYR A 1 104 ? -10.390 7.170 16.888 1.00 55.25 104 TYR A C 1
ATOM 843 O O . TYR A 1 104 ? -10.105 7.612 18.003 1.00 55.25 104 TYR A O 1
ATOM 851 N N . LYS A 1 105 ? -9.808 7.626 15.773 1.00 58.97 105 LYS A N 1
ATOM 852 C CA . LYS A 1 105 ? -8.757 8.650 15.828 1.00 58.97 105 LYS A CA 1
ATOM 853 C C . LYS A 1 105 ? -9.318 10.016 16.235 1.00 58.97 105 LYS A C 1
ATOM 855 O O . LYS A 1 105 ? -8.713 10.700 17.045 1.00 58.97 105 LYS A O 1
ATOM 860 N N . LEU A 1 106 ? -10.521 10.358 15.769 1.00 61.00 106 LEU A N 1
ATOM 861 C CA . LEU A 1 106 ? -11.139 11.656 16.057 1.00 61.00 106 LEU A CA 1
ATOM 862 C C . LEU A 1 106 ? -11.534 11.811 17.534 1.00 61.00 106 LEU A C 1
ATOM 864 O O . LEU A 1 106 ? -11.264 12.850 18.122 1.00 61.00 106 LEU A O 1
ATOM 868 N N . LYS A 1 107 ? -12.101 10.772 18.167 1.00 60.03 107 LYS A N 1
ATOM 869 C CA . LYS A 1 107 ? -12.544 10.857 19.572 1.00 60.03 107 LYS A CA 1
ATOM 870 C C . LYS A 1 107 ? -11.378 10.905 20.568 1.00 60.03 107 LYS A C 1
ATOM 872 O O . LYS A 1 107 ? -11.431 11.650 21.539 1.00 60.03 107 LYS A O 1
ATOM 877 N N . LYS A 1 108 ? -10.313 10.136 20.320 1.00 63.69 108 LYS A N 1
ATOM 878 C CA . LYS A 1 108 ? -9.145 10.071 21.213 1.00 63.69 108 LYS A CA 1
ATOM 879 C C . LYS A 1 108 ? -8.298 11.347 21.168 1.00 63.69 108 LYS A C 1
ATOM 881 O O . LYS A 1 108 ? -7.757 11.756 22.194 1.00 63.69 108 LYS A O 1
ATOM 886 N N . ASP A 1 109 ? -8.190 11.966 19.994 1.00 67.56 109 ASP A N 1
ATOM 887 C CA . ASP A 1 109 ? -7.443 13.212 19.819 1.00 67.56 109 ASP A CA 1
ATOM 888 C C . ASP A 1 109 ? -8.166 14.394 20.495 1.00 67.56 109 ASP A C 1
ATOM 890 O O . ASP A 1 109 ? -7.496 15.278 21.027 1.00 67.56 109 ASP A O 1
ATOM 894 N N . GLN A 1 110 ? -9.506 14.371 20.553 1.00 67.31 110 GLN A N 1
ATOM 895 C CA . GLN A 1 110 ? -10.295 15.327 21.341 1.00 67.31 110 GLN A CA 1
ATOM 896 C C . GLN A 1 110 ? -10.110 15.119 22.847 1.00 67.31 110 GLN A C 1
ATOM 898 O O . GLN A 1 110 ? -9.664 16.039 23.518 1.00 67.31 110 GLN A O 1
ATOM 903 N N . GLU A 1 111 ? -10.297 13.899 23.363 1.00 73.38 111 GLU A N 1
ATOM 904 C CA . GLU A 1 111 ? -10.128 13.629 24.803 1.00 73.38 111 GLU A CA 1
ATOM 905 C C . GLU A 1 111 ? -8.720 13.997 25.316 1.00 73.38 111 GLU A C 1
ATOM 907 O O . GLU A 1 111 ? -8.572 14.520 26.419 1.00 73.38 111 GLU A O 1
ATOM 912 N N . MET A 1 112 ? -7.665 13.773 24.520 1.00 75.38 112 MET A N 1
ATOM 913 C CA . MET A 1 112 ? -6.304 14.188 24.895 1.00 75.38 112 MET A CA 1
ATOM 914 C C . MET A 1 112 ? -6.086 15.702 24.834 1.00 75.38 112 MET A C 1
ATOM 916 O O . MET A 1 112 ? -5.261 16.222 25.589 1.00 75.38 112 MET A O 1
ATOM 920 N N . GLN A 1 113 ? -6.778 16.405 23.938 1.00 75.50 113 GLN A N 1
ATOM 921 C CA . GLN A 1 113 ? -6.751 17.862 23.893 1.00 75.50 113 GLN A CA 1
ATOM 922 C C . GLN A 1 113 ? -7.476 18.453 25.101 1.00 75.50 113 GLN A C 1
ATOM 924 O O . GLN A 1 113 ? -6.888 19.274 25.799 1.00 75.50 113 GLN A O 1
ATOM 929 N N . ASP A 1 114 ? -8.673 17.966 25.412 1.00 78.56 114 ASP A N 1
ATOM 930 C CA . ASP A 1 114 ? -9.499 18.443 26.525 1.00 78.56 114 ASP A CA 1
ATOM 931 C C . ASP A 1 114 ? -8.763 18.297 27.869 1.00 78.56 114 ASP A C 1
ATOM 933 O O . ASP A 1 114 ? -8.633 19.258 28.628 1.00 78.56 114 ASP A O 1
ATOM 937 N N . VAL A 1 115 ? -8.138 17.136 28.105 1.00 81.81 115 VAL A N 1
ATOM 938 C CA . VAL A 1 115 ? -7.297 16.887 29.293 1.00 81.81 115 VAL A CA 1
ATOM 939 C C . VAL A 1 115 ? -6.074 17.805 29.336 1.00 81.81 115 VAL A C 1
ATOM 941 O O . VAL A 1 115 ? -5.619 18.202 30.413 1.00 81.81 115 VAL A O 1
ATOM 944 N N . LYS A 1 116 ? -5.500 18.135 28.174 1.00 78.44 116 LYS A N 1
ATOM 945 C CA . LYS A 1 116 ? -4.358 19.045 28.102 1.00 78.44 116 LYS A CA 1
ATOM 946 C C . LYS A 1 116 ? -4.779 20.463 28.466 1.00 78.44 116 LYS A C 1
ATOM 948 O O . LYS A 1 116 ? -4.038 21.077 29.222 1.00 78.44 116 LYS A O 1
ATOM 953 N N . TYR A 1 117 ? -5.924 20.944 27.973 1.00 78.44 117 TYR A N 1
ATOM 954 C CA . TYR A 1 117 ? -6.464 22.277 28.266 1.00 78.44 117 TYR A CA 1
ATOM 955 C C . TYR A 1 117 ? -6.854 22.436 29.740 1.00 78.44 117 TYR A C 1
ATOM 957 O O . TYR A 1 117 ? -6.466 23.423 30.362 1.00 78.44 117 TYR A O 1
ATOM 965 N N . GLU A 1 118 ? -7.488 21.424 30.333 1.00 81.62 118 GLU A N 1
ATOM 966 C CA . GLU A 1 118 ? -7.867 21.451 31.751 1.00 81.62 118 GLU A CA 1
ATOM 967 C C . GLU A 1 118 ? -6.651 21.510 32.690 1.00 81.62 118 GLU A C 1
ATOM 969 O O . GLU A 1 118 ? -6.675 22.196 33.710 1.00 81.62 118 GLU A O 1
ATOM 974 N N . LYS A 1 119 ? -5.529 20.877 32.319 1.00 78.62 119 LYS A N 1
ATOM 975 C CA . LYS A 1 119 ? -4.279 21.009 33.083 1.00 78.62 119 LYS A CA 1
ATOM 976 C C . LYS A 1 119 ? -3.623 22.386 32.988 1.00 78.62 119 LYS A C 1
ATOM 978 O O . LYS A 1 119 ? -2.863 22.716 33.892 1.00 78.62 119 LYS A O 1
ATOM 983 N N . VAL A 1 120 ? -3.851 23.155 31.920 1.00 79.06 120 VAL A N 1
ATOM 984 C CA . VAL A 1 120 ? -3.247 24.496 31.770 1.00 79.06 120 VAL A CA 1
ATOM 985 C C . VAL A 1 120 ? -4.030 25.557 32.538 1.00 79.06 120 VAL A C 1
ATOM 987 O O . VAL A 1 120 ? -3.443 26.549 32.939 1.00 79.06 120 VAL A O 1
ATOM 990 N N . GLU A 1 121 ? -5.332 25.356 32.753 1.00 76.25 121 GLU A N 1
ATOM 991 C CA . GLU A 1 121 ? -6.186 26.279 33.517 1.00 76.25 121 GLU A CA 1
ATOM 992 C C . GLU A 1 121 ? -6.012 26.122 35.040 1.00 76.25 121 GLU A C 1
ATOM 994 O O . GLU A 1 121 ? -6.308 27.031 35.808 1.00 76.25 121 GLU A O 1
ATOM 999 N N . GLN A 1 122 ? -5.496 24.970 35.482 1.00 74.25 122 GLN A N 1
ATOM 1000 C CA . GLN A 1 122 ? -5.216 24.667 36.891 1.00 74.25 122 GLN A CA 1
ATOM 1001 C C . GLN A 1 122 ? -3.789 25.047 37.347 1.00 74.25 122 GLN A C 1
ATOM 1003 O O . GLN A 1 122 ? -3.413 24.715 38.475 1.00 74.25 122 GLN A O 1
ATOM 1008 N N . GLN A 1 123 ? -2.990 25.706 36.497 1.00 65.06 123 GLN A N 1
ATOM 1009 C CA . GLN A 1 123 ? -1.653 26.236 36.823 1.00 65.06 123 GLN A CA 1
ATOM 1010 C C . GLN A 1 123 ? -1.649 27.763 36.848 1.00 65.06 123 GLN A C 1
ATOM 1012 O O . GLN A 1 123 ? -0.928 28.308 37.715 1.00 65.06 123 GLN A O 1
#

Radius of gyration: 23.23 Å; chains: 1; bounding box: 60×46×59 Å

Organism: Deinococcus cellulosilyticus (strain DSM 18568 / NBRC 106333 / KACC 11606 / 5516J-15) (NCBI:txid1223518)

Secondary structure (DSSP, 8-state):
-HHHHHHHHHHHHHHHHHHHHHHHT----TTTTHHHHHHHHHHHHHHHHHHHHHH-S-HHHHHHHHHHHHHHHHHHHHHTT--HHHHHHHHHHHHHHHHHH-HHHHHHHHHHHHHHHHHHHT-

pLDDT: mean 80.03, std 10.3, range [50.84, 92.88]